Protein AF-A0A1G9WQ23-F1 (afdb_monomer_lite)

Organism: NCBI:txid237069

Sequence (94 aa):
MGEEVILVRQFKNLKRMEEVNTFVNNHELSFLYISRQGCSVCHGLLPQVQTMMEHYPKIKLGHIDGKEYLREARIVQMDEFNHKVSKVYYGVLG

Radius of gyration: 14.48 Å; chains: 1; bounding box: 38×31×43 Å

InterPro domains:
  IPR036249 Thioredoxin-like superfamily [SSF52833] (18-80)

pLDDT: mean 74.9, std 14.37, range [38.09, 91.06]

Secondary structure (DSSP, 8-state):
-------PPPPEEE-SHHHHHHHHHT-SSEEEEEE-TT-HHHHHHHHHHHHHGGG-TTSEEEEEE--S-------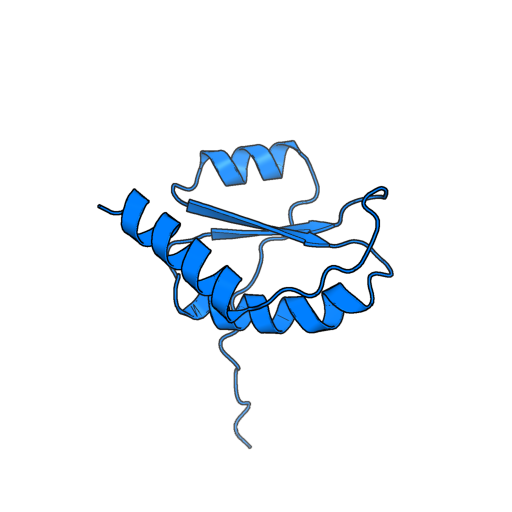--HHHHHHHHHHHHHHH--

Structure (mmCIF, N/CA/C/O backbone):
data_AF-A0A1G9WQ23-F1
#
_entry.id   AF-A0A1G9WQ23-F1
#
loop_
_atom_site.group_PDB
_atom_site.id
_atom_site.type_symbol
_atom_site.label_atom_id
_atom_site.label_alt_id
_atom_site.label_comp_id
_atom_site.label_asym_id
_atom_site.label_entity_id
_atom_site.label_seq_id
_atom_site.pdbx_PDB_ins_code
_atom_site.Cartn_x
_atom_site.Cartn_y
_atom_site.Cartn_z
_atom_site.occupancy
_atom_site.B_iso_or_equiv
_atom_site.auth_seq_id
_atom_site.auth_comp_id
_atom_site.auth_asym_id
_atom_site.auth_atom_id
_atom_site.pdbx_PDB_model_num
ATOM 1 N N . MET A 1 1 ? -18.489 -3.131 -25.645 1.00 38.09 1 MET A N 1
ATOM 2 C CA . MET A 1 1 ? -17.104 -3.484 -25.277 1.00 38.09 1 MET A CA 1
ATOM 3 C C . MET A 1 1 ? -16.925 -2.968 -23.867 1.00 38.09 1 MET A C 1
ATOM 5 O O . MET A 1 1 ? -16.868 -1.761 -23.692 1.00 38.09 1 MET A O 1
ATOM 9 N N . GLY A 1 2 ? -17.085 -3.850 -22.881 1.00 40.72 2 GLY A N 1
ATOM 10 C CA . GLY A 1 2 ? -17.040 -3.469 -21.473 1.00 40.72 2 GLY A CA 1
ATOM 11 C C . GLY A 1 2 ? -15.594 -3.244 -21.072 1.00 40.72 2 GLY A C 1
ATOM 12 O O . GLY A 1 2 ? -14.768 -4.133 -21.258 1.00 40.72 2 GLY A O 1
ATOM 13 N N . GLU A 1 3 ? -15.291 -2.052 -20.581 1.00 43.88 3 GLU A N 1
ATOM 14 C CA . GLU A 1 3 ? -14.036 -1.790 -19.897 1.00 43.88 3 GLU A CA 1
ATOM 15 C C . GLU A 1 3 ? -14.073 -2.590 -18.593 1.00 43.88 3 GLU A C 1
ATOM 17 O O . GLU A 1 3 ? -14.864 -2.307 -17.693 1.00 43.88 3 GLU A O 1
ATOM 22 N N . GLU A 1 4 ? -13.278 -3.655 -18.524 1.00 43.50 4 GLU A N 1
ATOM 23 C CA . GLU A 1 4 ? -13.017 -4.365 -17.280 1.00 43.50 4 GLU A CA 1
ATOM 24 C C . GLU A 1 4 ? -12.235 -3.408 -16.376 1.00 43.50 4 GLU A C 1
ATOM 26 O O . GLU A 1 4 ? -11.016 -3.266 -16.473 1.00 43.50 4 GLU A O 1
ATOM 31 N N . VAL A 1 5 ? -12.958 -2.668 -15.538 1.00 47.09 5 VAL A N 1
ATOM 32 C CA . VAL A 1 5 ? -12.363 -1.869 -14.470 1.00 47.09 5 VAL A CA 1
ATOM 33 C C . VAL A 1 5 ? -11.831 -2.858 -13.437 1.00 47.09 5 VAL A C 1
ATOM 35 O O . VAL A 1 5 ? -12.546 -3.258 -12.521 1.00 47.09 5 VAL A O 1
ATOM 38 N N . ILE A 1 6 ? -10.583 -3.296 -13.605 1.00 56.78 6 ILE A N 1
ATOM 39 C CA . ILE A 1 6 ? -9.877 -4.071 -12.584 1.00 56.78 6 ILE A CA 1
ATOM 40 C C . ILE A 1 6 ? -9.830 -3.187 -11.332 1.00 56.78 6 ILE A C 1
ATOM 42 O O . ILE A 1 6 ? -9.295 -2.076 -11.367 1.00 56.78 6 ILE A O 1
ATOM 46 N N . LEU A 1 7 ? -10.425 -3.659 -10.237 1.00 59.41 7 LEU A N 1
ATOM 47 C CA . LEU A 1 7 ? -10.634 -2.932 -8.982 1.00 59.41 7 LEU A CA 1
ATOM 48 C C . LEU A 1 7 ? -9.326 -2.835 -8.168 1.00 59.41 7 LEU A C 1
ATOM 50 O O . LEU A 1 7 ? -9.272 -3.110 -6.975 1.00 59.41 7 LEU A O 1
ATOM 54 N N . VAL A 1 8 ? -8.231 -2.440 -8.821 1.00 71.25 8 VAL A N 1
ATOM 55 C CA . VAL A 1 8 ? -6.913 -2.345 -8.193 1.00 71.25 8 VAL A CA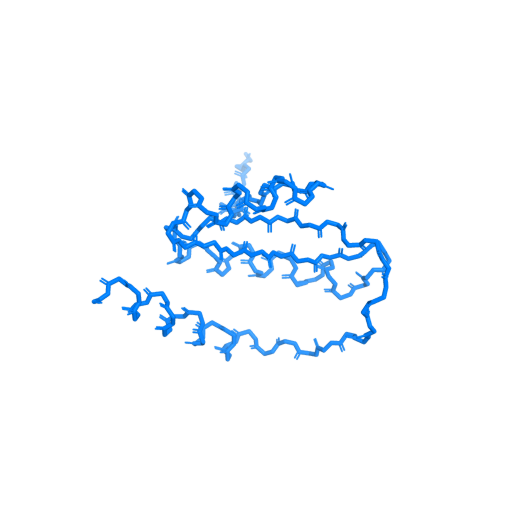 1
ATOM 56 C C . VAL A 1 8 ? -6.905 -1.260 -7.123 1.00 71.25 8 VAL A C 1
ATOM 58 O O . VAL A 1 8 ? -7.306 -0.113 -7.348 1.00 71.25 8 VAL A O 1
ATOM 61 N N . ARG A 1 9 ? -6.402 -1.594 -5.931 1.00 84.31 9 ARG A N 1
ATOM 62 C CA . ARG A 1 9 ? -6.296 -0.599 -4.863 1.00 84.31 9 ARG A CA 1
ATOM 63 C C . ARG A 1 9 ? -5.267 0.470 -5.213 1.00 84.31 9 ARG A C 1
ATOM 65 O O . ARG A 1 9 ? -4.132 0.181 -5.596 1.00 84.31 9 ARG A O 1
ATOM 72 N N . GLN A 1 10 ? -5.667 1.728 -5.050 1.00 85.62 10 GLN A N 1
ATOM 73 C CA . GLN A 1 10 ? -4.802 2.873 -5.305 1.00 85.62 10 GLN A CA 1
ATOM 74 C C . GLN A 1 10 ? -3.940 3.201 -4.086 1.00 85.62 10 GLN A C 1
ATOM 76 O O . GLN A 1 10 ? -4.411 3.214 -2.948 1.00 85.62 10 GLN A O 1
ATOM 81 N N . PHE A 1 11 ? -2.669 3.493 -4.349 1.00 88.19 11 PHE A N 1
ATOM 82 C CA . PHE A 1 11 ? -1.710 3.930 -3.346 1.00 88.19 11 PHE A CA 1
ATOM 83 C C . PHE A 1 11 ? -1.620 5.455 -3.339 1.00 88.19 11 PHE A C 1
ATOM 85 O O . PHE A 1 11 ? -1.451 6.082 -4.386 1.00 88.19 11 PHE A O 1
ATOM 92 N N . LYS A 1 12 ? -1.672 6.062 -2.152 1.00 89.88 12 LYS A N 1
ATOM 93 C CA . LYS A 1 12 ? -1.402 7.493 -2.002 1.00 89.88 12 LYS A CA 1
ATOM 94 C C . LYS A 1 12 ? 0.096 7.734 -2.157 1.00 89.88 12 LYS A C 1
ATOM 96 O O . LYS A 1 12 ? 0.872 7.213 -1.366 1.00 89.88 12 LYS A O 1
ATOM 101 N N . ASN A 1 13 ? 0.506 8.534 -3.135 1.00 88.31 13 ASN A N 1
ATOM 102 C CA . ASN A 1 13 ? 1.910 8.905 -3.290 1.00 88.31 13 ASN A CA 1
ATOM 103 C C . ASN A 1 13 ? 2.327 9.880 -2.171 1.00 88.31 13 ASN A C 1
ATOM 105 O O . ASN A 1 13 ? 1.695 10.920 -1.989 1.00 88.31 13 ASN A O 1
ATOM 109 N N . LEU A 1 14 ? 3.364 9.522 -1.416 1.00 85.38 14 LEU A N 1
ATOM 110 C CA . LEU A 1 14 ? 3.910 10.265 -0.284 1.00 85.38 14 LEU A CA 1
ATOM 111 C C . LEU A 1 14 ? 5.332 10.697 -0.650 1.00 85.38 14 LEU A C 1
ATOM 113 O O . LEU A 1 14 ? 6.193 9.853 -0.910 1.00 85.38 14 LEU A O 1
ATOM 117 N N . LYS A 1 15 ? 5.579 12.010 -0.697 1.00 82.75 15 LYS A N 1
ATOM 118 C CA . LYS A 1 15 ? 6.845 12.569 -1.209 1.00 82.75 15 LYS A CA 1
ATOM 119 C C . LYS A 1 15 ? 7.724 13.152 -0.111 1.00 82.75 15 LYS A C 1
ATOM 121 O O . LYS A 1 15 ? 8.936 13.257 -0.295 1.00 82.75 15 LYS A O 1
ATOM 126 N N . ARG A 1 16 ? 7.127 13.563 1.008 1.00 81.56 16 ARG A N 1
ATOM 127 C CA . ARG A 1 16 ? 7.821 14.174 2.148 1.00 81.56 16 ARG A CA 1
ATOM 128 C C . ARG A 1 16 ? 7.696 13.304 3.390 1.00 81.56 16 ARG A C 1
ATOM 130 O O . ARG A 1 16 ? 6.665 12.676 3.614 1.00 81.56 16 ARG A O 1
ATOM 137 N N . MET A 1 17 ? 8.725 13.330 4.236 1.00 77.50 17 MET A N 1
ATOM 138 C CA . MET A 1 17 ? 8.733 12.578 5.495 1.00 77.50 17 MET A CA 1
ATOM 139 C C . MET A 1 17 ? 7.574 12.979 6.419 1.00 77.50 17 MET A C 1
ATOM 141 O O . MET A 1 17 ? 6.999 12.130 7.091 1.00 77.50 17 MET A O 1
ATOM 145 N N . GLU A 1 18 ? 7.179 14.254 6.405 1.00 84.25 18 GLU A N 1
ATOM 146 C CA . GLU A 1 18 ? 6.011 14.749 7.142 1.00 84.25 18 GLU A CA 1
ATOM 147 C C . GLU A 1 18 ? 4.720 14.055 6.691 1.00 84.25 18 GLU A C 1
ATOM 149 O O . GLU A 1 18 ? 3.953 13.589 7.527 1.00 84.25 18 GLU A O 1
ATOM 154 N N . GLU A 1 19 ? 4.512 13.895 5.380 1.00 81.50 19 GLU A N 1
ATOM 155 C CA . GLU A 1 19 ? 3.335 13.208 4.835 1.00 81.50 19 GLU A CA 1
ATOM 156 C C . GLU A 1 19 ? 3.313 11.729 5.226 1.00 81.50 19 GLU A C 1
ATOM 158 O O . GLU A 1 19 ? 2.248 11.194 5.531 1.00 81.50 19 GLU A O 1
ATOM 163 N N . VAL A 1 20 ? 4.481 11.078 5.245 1.00 82.62 20 VAL A N 1
ATOM 164 C CA . VAL A 1 20 ? 4.629 9.694 5.715 1.00 82.62 20 VAL A CA 1
ATOM 165 C C . VAL A 1 20 ? 4.277 9.596 7.194 1.00 82.62 20 VAL A C 1
ATOM 167 O O . VAL A 1 20 ? 3.489 8.734 7.578 1.00 82.62 20 VAL A O 1
ATOM 170 N N . ASN A 1 21 ? 4.801 10.503 8.017 1.00 82.94 21 ASN A N 1
ATOM 171 C CA . ASN A 1 21 ? 4.537 10.502 9.449 1.00 82.94 21 ASN A CA 1
ATOM 172 C C . ASN A 1 21 ? 3.050 10.752 9.738 1.00 82.94 21 ASN A C 1
ATOM 174 O O . ASN A 1 21 ? 2.430 10.008 10.492 1.00 82.94 21 ASN A O 1
ATOM 178 N N . THR A 1 22 ? 2.431 11.740 9.089 1.00 87.06 22 THR A N 1
ATOM 179 C CA . THR A 1 22 ? 0.985 11.979 9.201 1.00 87.06 22 THR A CA 1
ATOM 180 C C . THR A 1 22 ? 0.179 10.768 8.733 1.00 87.06 22 THR A C 1
ATOM 182 O O . THR A 1 22 ? -0.813 10.411 9.360 1.00 87.06 22 THR A O 1
ATOM 185 N N . PHE A 1 23 ? 0.598 10.110 7.651 1.00 88.44 23 PHE A N 1
ATOM 186 C CA . PHE A 1 23 ? -0.088 8.932 7.133 1.00 88.44 23 PHE A CA 1
ATOM 187 C C . PHE A 1 23 ? -0.055 7.758 8.114 1.00 88.44 23 PHE A C 1
ATOM 189 O O . PHE A 1 23 ? -1.092 7.141 8.331 1.00 88.44 23 PHE A O 1
ATOM 196 N N . VAL A 1 24 ? 1.097 7.472 8.722 1.00 84.75 24 VAL A N 1
ATOM 197 C CA . VAL A 1 24 ? 1.237 6.376 9.691 1.00 84.75 24 VAL A CA 1
ATOM 198 C C . VAL A 1 24 ? 0.486 6.675 10.990 1.00 84.75 24 VAL A C 1
ATOM 200 O O . VAL A 1 24 ? -0.151 5.780 11.529 1.00 84.75 24 VAL A O 1
ATOM 203 N N . ASN A 1 25 ? 0.502 7.923 11.472 1.00 86.50 25 ASN A N 1
ATOM 204 C CA . ASN A 1 25 ? -0.144 8.279 12.742 1.00 86.50 25 ASN A CA 1
ATOM 205 C C . ASN A 1 25 ? -1.672 8.428 12.645 1.00 86.50 25 ASN A C 1
ATOM 207 O O . ASN A 1 25 ? -2.367 8.213 13.633 1.00 86.50 25 ASN A O 1
ATOM 211 N N . ASN A 1 26 ? -2.212 8.788 11.476 1.00 88.75 26 ASN A N 1
ATOM 212 C CA . ASN A 1 26 ? -3.654 9.023 11.314 1.00 88.75 26 ASN A CA 1
ATOM 213 C C . ASN A 1 26 ? -4.446 7.775 10.903 1.00 88.75 26 ASN A C 1
ATOM 215 O O . ASN A 1 26 ? -5.661 7.860 10.716 1.00 88.75 26 ASN A O 1
ATOM 219 N N . HIS A 1 27 ? -3.788 6.631 10.723 1.00 85.69 27 HIS A N 1
ATOM 220 C CA . HIS A 1 27 ? -4.456 5.401 10.320 1.00 85.69 27 HIS A C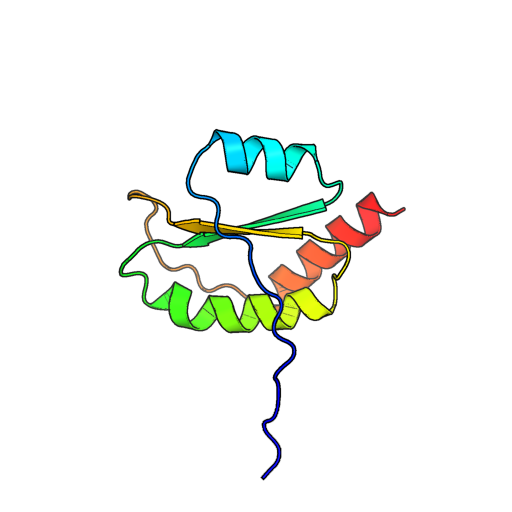A 1
ATOM 221 C C . HIS A 1 27 ? -3.988 4.230 11.174 1.00 85.69 27 HIS A C 1
ATOM 223 O O . HIS A 1 27 ? -2.803 3.918 11.212 1.00 85.69 27 HIS A O 1
ATOM 229 N N . GLU A 1 28 ? -4.955 3.543 11.779 1.00 83.62 28 GLU A N 1
ATOM 230 C CA . GLU A 1 28 ? -4.751 2.386 12.657 1.00 83.62 28 GLU A CA 1
ATOM 231 C C . GLU A 1 28 ? -3.905 1.282 12.001 1.00 83.62 28 GLU A C 1
ATOM 233 O O . GLU A 1 28 ? -3.053 0.676 12.643 1.00 83.62 28 GLU A O 1
ATOM 238 N N . LEU A 1 29 ? -4.086 1.070 10.691 1.00 86.06 29 LEU A N 1
ATOM 239 C CA . LEU A 1 29 ? -3.269 0.165 9.889 1.00 86.06 29 LEU A CA 1
ATOM 240 C C . LEU A 1 29 ? -2.843 0.838 8.582 1.00 86.06 29 LEU A C 1
ATOM 242 O O . LEU A 1 29 ? -3.670 1.206 7.742 1.00 86.06 29 LEU A O 1
ATOM 246 N N . SER A 1 30 ? -1.530 0.942 8.398 1.00 88.44 30 SER A N 1
ATOM 247 C CA . SER A 1 30 ? -0.889 1.557 7.237 1.00 88.44 30 SER A CA 1
ATOM 248 C C . SER A 1 30 ? 0.071 0.577 6.569 1.00 88.44 30 SER A C 1
ATOM 250 O O . SER A 1 30 ? 0.893 -0.046 7.235 1.00 88.44 30 SER A O 1
ATOM 252 N N . PHE A 1 31 ? 0.005 0.471 5.245 1.00 89.31 31 PHE A N 1
ATOM 253 C CA . PHE A 1 31 ? 0.945 -0.282 4.423 1.00 89.31 31 PHE A CA 1
ATOM 254 C C . PHE A 1 31 ? 1.695 0.673 3.500 1.00 89.31 31 PHE A C 1
ATOM 256 O O . PHE A 1 31 ? 1.090 1.365 2.679 1.00 89.31 31 PHE A O 1
ATOM 263 N N . LEU A 1 32 ? 3.018 0.711 3.645 1.00 85.56 32 LEU A N 1
ATOM 264 C CA . LEU A 1 32 ? 3.901 1.557 2.852 1.00 85.56 32 LEU A CA 1
ATOM 265 C C . LEU A 1 32 ? 4.645 0.706 1.822 1.00 85.56 32 LEU A C 1
ATOM 267 O O . LEU A 1 32 ? 5.467 -0.137 2.176 1.00 85.56 32 LEU A O 1
ATOM 271 N N . TYR A 1 33 ? 4.371 0.949 0.544 1.00 87.25 33 TYR A N 1
ATOM 272 C CA . TYR A 1 33 ? 5.141 0.406 -0.565 1.00 87.25 33 TYR A CA 1
ATOM 273 C C . TYR A 1 33 ? 6.240 1.399 -0.938 1.00 87.25 33 TYR A C 1
ATOM 275 O O . TYR A 1 33 ? 5.956 2.545 -1.279 1.00 87.25 33 TYR A O 1
ATOM 283 N N . ILE A 1 34 ? 7.498 0.978 -0.870 1.00 83.50 34 ILE A N 1
ATOM 284 C CA . ILE A 1 34 ? 8.649 1.825 -1.193 1.00 83.50 34 ILE A CA 1
ATOM 285 C C . ILE A 1 34 ? 9.268 1.286 -2.480 1.00 83.50 34 ILE A C 1
ATOM 287 O O . ILE A 1 34 ? 9.703 0.136 -2.520 1.00 83.50 34 ILE A O 1
ATOM 291 N N . SER A 1 35 ? 9.304 2.099 -3.534 1.00 78.94 35 SER A N 1
ATOM 292 C CA . SER A 1 35 ? 9.931 1.741 -4.816 1.00 78.94 35 SER A CA 1
ATOM 293 C C . SER A 1 35 ? 11.027 2.730 -5.190 1.00 78.94 35 SER A C 1
ATOM 295 O O . SER A 1 35 ? 11.010 3.857 -4.714 1.00 78.94 35 SER A O 1
ATOM 297 N N . ARG A 1 36 ? 11.926 2.356 -6.105 1.00 77.19 36 ARG A N 1
ATOM 298 C CA . ARG A 1 36 ? 12.970 3.238 -6.656 1.00 77.19 36 ARG A CA 1
ATOM 299 C C . ARG A 1 36 ? 12.879 3.301 -8.181 1.00 77.19 36 ARG A C 1
ATOM 301 O O . ARG A 1 36 ? 12.550 2.297 -8.819 1.00 77.19 36 ARG A O 1
ATOM 308 N N . GLN A 1 37 ? 13.255 4.435 -8.769 1.00 66.94 37 GLN A N 1
ATOM 309 C CA . GLN A 1 37 ? 13.453 4.551 -10.219 1.00 66.94 37 GLN A CA 1
ATOM 310 C C . GLN A 1 37 ? 14.486 3.532 -10.739 1.00 66.94 37 GLN A C 1
ATOM 312 O O . GLN A 1 37 ? 15.541 3.334 -10.140 1.00 66.94 37 GLN A O 1
ATOM 317 N N . GLY A 1 38 ? 14.164 2.848 -11.841 1.00 64.38 38 GLY A N 1
ATOM 318 C CA . GLY A 1 38 ? 15.014 1.797 -12.424 1.00 64.38 38 GLY A CA 1
ATOM 319 C C . GLY A 1 38 ? 14.915 0.419 -11.751 1.00 64.38 38 GLY A C 1
ATOM 320 O O . GLY A 1 38 ? 15.646 -0.495 -12.124 1.00 64.38 38 GLY A O 1
ATOM 321 N N . CYS A 1 39 ? 14.011 0.225 -10.785 1.00 64.19 39 CYS A N 1
ATOM 322 C CA . CYS A 1 39 ? 13.755 -1.087 -10.189 1.00 64.19 39 CYS A CA 1
ATOM 323 C C . CYS A 1 39 ? 12.901 -1.959 -11.130 1.00 64.19 39 CYS A C 1
ATOM 325 O O . CYS A 1 39 ? 11.673 -1.852 -11.152 1.00 64.19 39 CYS A O 1
ATOM 327 N N . SER A 1 40 ? 13.531 -2.848 -11.899 1.00 62.69 40 SER A N 1
ATOM 328 C CA . SER A 1 40 ? 12.836 -3.773 -12.813 1.00 62.69 40 SER A CA 1
ATOM 329 C C . SER A 1 40 ? 11.830 -4.685 -12.096 1.00 62.69 40 SER A C 1
ATOM 331 O O . SER A 1 40 ? 10.742 -4.927 -12.607 1.00 62.69 40 SER A O 1
ATOM 333 N N . VAL A 1 41 ? 12.136 -5.117 -10.871 1.00 62.03 41 VAL A N 1
ATOM 334 C CA . VAL A 1 41 ? 11.268 -6.014 -10.083 1.00 62.03 41 VAL A CA 1
ATOM 335 C C . VAL A 1 41 ? 10.051 -5.304 -9.490 1.00 62.03 41 VAL A C 1
ATOM 337 O O . VAL A 1 41 ? 8.982 -5.900 -9.363 1.00 62.03 41 VAL A O 1
ATOM 340 N N . CYS A 1 42 ? 10.165 -4.009 -9.197 1.00 64.19 42 CYS A N 1
ATOM 341 C CA . CYS A 1 42 ? 9.066 -3.226 -8.641 1.00 64.19 42 CYS A CA 1
ATOM 342 C C . CYS A 1 42 ? 7.893 -3.102 -9.633 1.00 64.19 42 CYS A C 1
ATOM 344 O O . CYS A 1 42 ? 6.738 -3.125 -9.215 1.00 64.19 42 CYS A O 1
ATOM 346 N N . HIS A 1 43 ? 8.178 -3.062 -10.942 1.00 66.56 43 HIS A N 1
ATOM 347 C CA . HIS A 1 43 ? 7.159 -3.007 -11.999 1.00 66.56 43 HIS A CA 1
ATOM 348 C C . HIS A 1 43 ? 6.255 -4.250 -12.017 1.00 66.56 43 HIS A C 1
ATOM 350 O O . HIS A 1 43 ? 5.061 -4.127 -12.272 1.00 66.56 43 HIS A O 1
ATOM 356 N N . GLY A 1 44 ? 6.803 -5.435 -11.722 1.00 72.19 44 GLY A N 1
ATOM 357 C CA . GLY A 1 44 ? 6.034 -6.685 -11.678 1.00 72.19 44 GLY A CA 1
ATOM 358 C C . GLY A 1 44 ? 5.366 -6.959 -10.329 1.00 72.19 44 GLY A C 1
ATOM 359 O O . GLY A 1 44 ? 4.349 -7.649 -10.273 1.00 72.19 44 GLY A O 1
ATOM 360 N N . LEU A 1 45 ? 5.921 -6.426 -9.238 1.00 78.94 45 LEU A N 1
ATOM 361 C CA . LEU A 1 45 ? 5.425 -6.681 -7.884 1.00 78.94 45 LEU A CA 1
ATOM 362 C C . LEU A 1 45 ? 4.277 -5.746 -7.485 1.00 78.94 45 LEU A C 1
ATOM 364 O O . LEU A 1 45 ? 3.337 -6.186 -6.828 1.00 78.94 45 LEU A O 1
ATOM 368 N N . LEU A 1 46 ? 4.334 -4.471 -7.882 1.00 82.25 46 LEU A N 1
ATOM 369 C CA . LEU A 1 46 ? 3.297 -3.489 -7.560 1.00 82.25 46 LEU A CA 1
ATOM 370 C C . LEU A 1 46 ? 1.873 -3.953 -7.936 1.00 82.25 46 LEU A C 1
ATOM 372 O O . LEU A 1 46 ? 1.025 -3.930 -7.042 1.00 82.25 46 LEU A O 1
ATOM 376 N N . PRO A 1 47 ? 1.588 -4.441 -9.164 1.00 83.75 47 PRO A N 1
ATOM 377 C CA . PRO A 1 47 ? 0.238 -4.894 -9.509 1.00 83.75 47 PRO A CA 1
ATOM 378 C C . PRO A 1 47 ? -0.224 -6.078 -8.644 1.00 83.75 47 PRO A C 1
ATOM 380 O O . PRO A 1 47 ? -1.366 -6.102 -8.198 1.00 83.75 47 PRO A O 1
ATOM 383 N N . GLN A 1 48 ? 0.670 -7.015 -8.311 1.00 84.56 48 GLN A N 1
ATOM 384 C CA . GLN A 1 48 ? 0.340 -8.156 -7.445 1.00 84.56 48 GLN A CA 1
ATOM 385 C C . GLN A 1 48 ? -0.008 -7.714 -6.019 1.00 84.56 48 GLN A C 1
ATOM 387 O O . GLN A 1 48 ? -0.944 -8.231 -5.409 1.00 84.56 48 GLN A O 1
ATOM 392 N N . VAL A 1 49 ? 0.720 -6.729 -5.486 1.0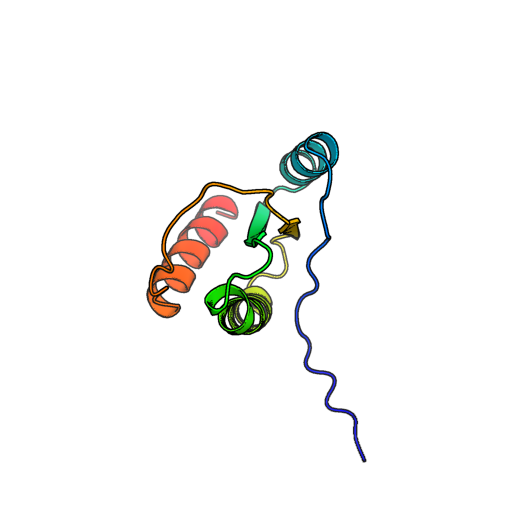0 86.62 49 VAL A N 1
ATOM 393 C CA . VAL A 1 49 ? 0.427 -6.148 -4.171 1.00 86.62 49 VAL A CA 1
ATOM 394 C C . VAL A 1 49 ? -0.897 -5.381 -4.201 1.00 86.62 49 VAL A C 1
ATOM 396 O O . VAL A 1 49 ? -1.672 -5.493 -3.252 1.00 86.62 49 VAL A O 1
ATOM 399 N N . GLN A 1 50 ? -1.193 -4.642 -5.275 1.00 85.00 50 GLN A N 1
ATOM 400 C CA . GLN A 1 50 ? -2.468 -3.931 -5.427 1.00 85.00 50 GLN A CA 1
ATOM 401 C C . GLN A 1 50 ? -3.665 -4.882 -5.378 1.00 85.00 50 GLN A C 1
ATOM 403 O O . GLN A 1 50 ? -4.617 -4.594 -4.650 1.00 85.00 50 GLN A O 1
ATOM 408 N N . THR A 1 51 ? -3.583 -6.014 -6.082 1.00 87.19 51 THR A N 1
ATOM 409 C CA . THR A 1 51 ? -4.619 -7.056 -6.066 1.00 87.19 51 THR A CA 1
ATOM 410 C C . THR A 1 51 ? -4.719 -7.735 -4.703 1.00 87.19 51 THR A C 1
ATOM 412 O O . THR A 1 51 ? -5.798 -7.869 -4.137 1.00 87.19 51 THR A O 1
ATOM 415 N N . MET A 1 52 ? -3.590 -8.111 -4.093 1.00 86.38 52 MET A N 1
ATOM 416 C CA . MET A 1 52 ? -3.606 -8.759 -2.775 1.00 86.38 52 MET A CA 1
ATOM 417 C C . MET A 1 52 ? -4.266 -7.876 -1.708 1.00 86.38 52 MET A C 1
ATOM 419 O O . MET A 1 52 ? -5.002 -8.368 -0.850 1.00 86.38 52 MET A O 1
ATOM 423 N N . MET A 1 53 ? -4.022 -6.566 -1.774 1.00 88.69 53 MET A N 1
ATOM 424 C CA . MET A 1 53 ? -4.545 -5.599 -0.816 1.00 88.69 53 MET A CA 1
ATOM 425 C C . MET A 1 53 ? -6.071 -5.430 -0.889 1.00 88.69 53 MET A C 1
ATOM 427 O O . MET A 1 53 ? -6.627 -4.868 0.059 1.00 88.69 53 MET A O 1
ATOM 431 N N . GLU A 1 54 ? -6.756 -5.899 -1.942 1.00 85.62 54 GLU A N 1
ATOM 432 C CA . GLU A 1 54 ? -8.231 -5.923 -2.042 1.00 85.62 54 GLU A CA 1
ATOM 433 C C . GLU A 1 54 ? -8.875 -6.666 -0.867 1.00 85.62 54 GLU A C 1
ATOM 435 O O . GLU A 1 54 ? -9.880 -6.212 -0.320 1.00 85.62 54 GLU A O 1
ATOM 440 N N . HIS A 1 55 ? -8.230 -7.730 -0.386 1.00 86.94 55 HIS A N 1
ATOM 441 C CA . HIS A 1 55 ? -8.693 -8.507 0.767 1.00 86.94 55 HIS A CA 1
ATOM 442 C C . HIS A 1 55 ? -8.545 -7.774 2.111 1.00 86.94 55 HIS A C 1
ATOM 444 O O . HIS A 1 55 ? -9.094 -8.214 3.120 1.00 86.94 55 HIS A O 1
ATOM 450 N N . TYR A 1 56 ? -7.827 -6.645 2.144 1.00 87.81 56 TYR A N 1
ATOM 451 C CA . TYR A 1 56 ? -7.491 -5.909 3.366 1.00 87.81 56 TYR A CA 1
ATOM 452 C C . TYR A 1 56 ? -7.947 -4.436 3.318 1.00 87.81 56 TYR A C 1
ATOM 454 O O . TYR A 1 56 ? -7.129 -3.520 3.474 1.00 87.81 56 TYR A O 1
ATOM 462 N N . PRO A 1 57 ? -9.249 -4.150 3.118 1.00 85.69 57 PRO A N 1
ATOM 463 C CA . PRO A 1 57 ? -9.752 -2.805 2.814 1.00 85.69 57 PRO A CA 1
ATOM 464 C C . PRO A 1 57 ? -9.514 -1.768 3.923 1.00 85.69 57 PRO A C 1
ATOM 466 O O . PRO A 1 57 ? -9.438 -0.572 3.629 1.00 85.69 57 PRO A O 1
ATOM 469 N N . LYS A 1 58 ? -9.360 -2.192 5.187 1.00 86.06 58 LYS A N 1
ATOM 470 C CA . LYS A 1 58 ? -9.086 -1.272 6.306 1.00 86.06 58 LYS A CA 1
ATOM 471 C C . LYS A 1 58 ? -7.638 -0.769 6.330 1.00 86.06 58 LYS A C 1
ATOM 473 O O . LYS A 1 58 ? -7.393 0.303 6.872 1.00 86.06 58 LYS A O 1
ATOM 478 N N . ILE A 1 59 ? -6.699 -1.486 5.705 1.00 88.75 59 ILE A N 1
ATOM 479 C CA . ILE A 1 59 ? -5.301 -1.048 5.599 1.00 88.75 59 ILE A CA 1
ATOM 480 C C . ILE A 1 59 ? -5.218 0.111 4.608 1.00 88.75 59 ILE A C 1
ATOM 482 O O . ILE A 1 59 ? -5.668 -0.021 3.468 1.00 88.75 59 ILE A O 1
ATOM 486 N N . LYS A 1 60 ? -4.630 1.242 4.996 1.00 91.06 60 LYS A N 1
ATOM 487 C CA . LYS A 1 60 ? -4.374 2.353 4.071 1.00 91.06 60 LYS A CA 1
ATOM 488 C C . LYS A 1 60 ? -3.058 2.155 3.336 1.00 91.06 60 LYS A C 1
ATOM 490 O O . LYS A 1 60 ? -2.060 1.787 3.940 1.00 91.06 60 LYS A O 1
ATOM 495 N N . LEU A 1 61 ? -3.056 2.430 2.034 1.00 91.00 61 LEU A N 1
ATOM 496 C CA . LEU A 1 61 ? -1.922 2.162 1.152 1.00 91.00 61 LEU A CA 1
ATOM 497 C C . LEU A 1 61 ? -1.186 3.460 0.795 1.00 91.00 61 LEU A C 1
ATOM 499 O O . LEU A 1 61 ? -1.775 4.365 0.199 1.00 91.00 61 LEU A O 1
ATOM 503 N N . GLY A 1 62 ? 0.089 3.551 1.162 1.00 88.94 62 GLY A N 1
ATOM 504 C CA . GLY A 1 62 ? 0.978 4.666 0.838 1.00 88.94 62 GLY A CA 1
ATOM 505 C C . GLY A 1 62 ? 2.126 4.204 -0.051 1.00 88.94 62 GLY A C 1
ATOM 506 O O . GLY A 1 62 ? 2.682 3.133 0.166 1.00 88.94 62 GLY A O 1
ATOM 507 N N . HIS A 1 63 ? 2.475 4.982 -1.068 1.00 89.69 63 HIS A N 1
ATOM 508 C CA . HIS A 1 63 ? 3.585 4.710 -1.976 1.00 89.69 63 HIS A CA 1
ATOM 509 C C . HIS A 1 63 ? 4.652 5.788 -1.840 1.00 89.69 63 HIS A C 1
ATOM 511 O O . HIS A 1 63 ? 4.336 6.971 -1.912 1.00 89.69 63 HIS A O 1
ATOM 517 N N . ILE A 1 64 ? 5.903 5.382 -1.657 1.00 85.25 64 ILE A N 1
ATOM 518 C CA . ILE A 1 64 ? 7.048 6.280 -1.514 1.00 85.25 64 ILE A CA 1
ATOM 519 C C . ILE A 1 64 ? 8.035 5.970 -2.642 1.00 85.25 64 ILE A C 1
ATOM 521 O O . ILE 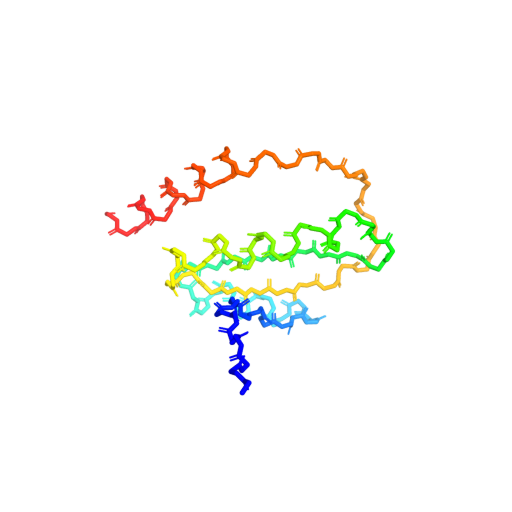A 1 64 ? 8.463 4.825 -2.801 1.00 85.25 64 ILE A O 1
ATOM 525 N N . ASP A 1 65 ? 8.413 6.994 -3.409 1.00 79.50 65 ASP A N 1
ATOM 526 C CA . ASP A 1 65 ? 9.552 6.911 -4.328 1.00 79.50 65 ASP A CA 1
ATOM 527 C C . ASP A 1 65 ? 10.833 7.200 -3.531 1.00 79.50 65 ASP A C 1
ATOM 529 O O . ASP A 1 65 ? 11.114 8.336 -3.140 1.00 79.50 65 ASP A O 1
ATOM 533 N N . GLY A 1 66 ? 11.566 6.141 -3.201 1.00 68.31 66 GLY A N 1
ATOM 534 C CA . GLY A 1 66 ? 12.815 6.219 -2.463 1.00 68.31 66 GLY A CA 1
ATOM 535 C C . GLY A 1 66 ? 13.953 6.704 -3.358 1.00 68.31 66 GLY A C 1
ATOM 536 O O . GLY A 1 66 ? 14.371 6.007 -4.286 1.00 68.31 66 GLY A O 1
ATOM 537 N N . LYS A 1 67 ? 14.532 7.864 -3.029 1.00 62.66 67 LYS A N 1
ATOM 538 C CA . LYS A 1 67 ? 15.826 8.286 -3.580 1.00 62.66 67 LYS A CA 1
ATOM 539 C C . LYS A 1 67 ? 16.959 7.490 -2.921 1.00 62.66 67 LYS A C 1
ATOM 541 O O . LYS A 1 67 ? 17.377 7.829 -1.828 1.00 62.66 67 LYS A O 1
ATOM 546 N N . GLU A 1 68 ? 17.416 6.472 -3.653 1.00 55.38 68 GLU A N 1
ATOM 547 C CA . GLU A 1 68 ? 18.737 5.814 -3.630 1.00 55.38 68 GLU A CA 1
ATOM 548 C C . GLU A 1 68 ? 19.250 5.194 -2.302 1.00 55.38 68 GLU A C 1
ATOM 550 O O . GLU A 1 68 ? 19.216 5.806 -1.248 1.00 55.38 68 GLU A O 1
ATOM 555 N N . TYR A 1 69 ? 19.804 3.972 -2.411 1.00 49.75 69 TYR A N 1
ATOM 556 C CA . TYR A 1 69 ? 20.429 3.115 -1.375 1.00 49.75 69 TYR A CA 1
ATOM 557 C C . TYR A 1 69 ? 19.571 2.071 -0.638 1.00 49.75 69 TYR A C 1
ATOM 559 O O . TYR A 1 69 ? 19.653 1.948 0.576 1.00 49.75 69 TYR A O 1
ATOM 567 N N . LEU A 1 70 ? 18.891 1.179 -1.366 1.00 43.72 70 LEU A N 1
ATOM 568 C CA . LEU A 1 70 ? 18.747 -0.220 -0.926 1.00 43.72 70 LEU A CA 1
ATOM 569 C C . LEU A 1 70 ? 19.006 -1.148 -2.124 1.00 43.72 70 LEU A C 1
ATOM 571 O O . LEU A 1 70 ? 18.461 -0.938 -3.209 1.00 43.72 70 LEU A O 1
ATOM 575 N N . ARG A 1 71 ? 19.932 -2.101 -1.956 1.00 51.22 71 ARG A N 1
ATOM 576 C CA . ARG A 1 71 ? 20.352 -3.068 -2.982 1.00 51.22 71 ARG A CA 1
ATOM 577 C C . ARG A 1 71 ? 19.460 -4.322 -2.975 1.00 51.22 71 ARG A C 1
ATOM 579 O O . ARG A 1 71 ? 18.884 -4.669 -1.952 1.00 51.22 71 ARG A O 1
ATOM 586 N N . GLU A 1 72 ? 19.479 -4.983 -4.134 1.00 46.22 72 GLU A N 1
ATOM 587 C CA . GLU A 1 72 ? 19.019 -6.337 -4.493 1.00 46.22 72 GLU A CA 1
ATOM 588 C C . GLU A 1 72 ? 17.510 -6.618 -4.516 1.00 46.22 72 GLU A C 1
ATOM 590 O O . GLU A 1 72 ? 16.776 -6.476 -3.540 1.00 46.22 72 GLU A O 1
ATOM 595 N N . ALA A 1 73 ? 17.062 -7.090 -5.683 1.00 42.81 73 ALA A N 1
ATOM 596 C CA . ALA A 1 73 ? 15.751 -7.678 -5.863 1.00 42.81 73 ALA A CA 1
ATOM 597 C C . ALA A 1 73 ? 15.678 -9.000 -5.096 1.00 42.81 73 ALA A C 1
ATOM 599 O O . ALA A 1 73 ? 16.319 -9.985 -5.457 1.00 42.81 73 ALA A O 1
ATOM 600 N N . ARG A 1 74 ? 14.880 -9.019 -4.034 1.00 50.16 74 ARG A N 1
ATOM 601 C CA . ARG A 1 74 ? 14.547 -10.245 -3.311 1.00 50.16 74 ARG A CA 1
ATOM 602 C C . ARG A 1 74 ? 13.319 -10.859 -3.971 1.00 50.16 74 ARG A C 1
ATOM 604 O O . ARG A 1 74 ? 12.344 -10.153 -4.219 1.00 50.16 74 ARG A O 1
ATOM 611 N N . ILE A 1 75 ? 13.357 -12.160 -4.252 1.00 50.44 75 ILE A N 1
ATOM 612 C CA . ILE A 1 75 ? 12.156 -12.904 -4.644 1.00 50.44 75 ILE A CA 1
ATOM 613 C C . ILE A 1 75 ? 11.186 -12.825 -3.463 1.00 50.44 75 ILE A C 1
ATOM 615 O O . ILE A 1 75 ? 11.512 -13.263 -2.359 1.00 50.44 75 ILE A O 1
ATOM 619 N N . VAL A 1 76 ? 10.021 -12.217 -3.679 1.00 61.16 76 VAL A N 1
ATOM 620 C CA . VAL A 1 76 ? 8.972 -12.121 -2.662 1.00 61.16 76 VAL A CA 1
ATOM 621 C C . VAL A 1 76 ? 8.011 -13.278 -2.888 1.00 61.16 76 VAL A C 1
ATOM 623 O O . VAL A 1 76 ? 7.274 -13.292 -3.870 1.00 61.16 76 VAL A O 1
ATOM 626 N N . 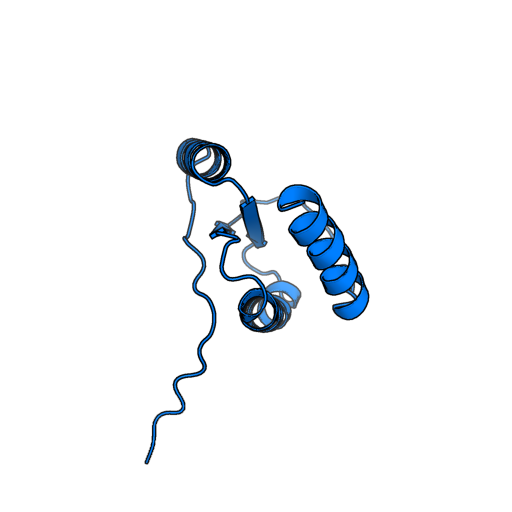GLN A 1 77 ? 8.030 -14.266 -1.993 1.00 69.75 77 GLN A N 1
ATOM 627 C CA . GLN A 1 77 ? 7.025 -15.323 -1.997 1.00 69.75 77 GLN A CA 1
ATOM 628 C C . GLN A 1 77 ? 5.697 -14.734 -1.507 1.00 69.75 77 GLN A C 1
ATOM 630 O O . GLN A 1 77 ? 5.513 -14.492 -0.312 1.00 69.75 77 GLN A O 1
ATOM 635 N N . MET A 1 78 ? 4.788 -14.468 -2.446 1.00 75.75 78 MET A N 1
ATOM 636 C CA . MET A 1 78 ? 3.535 -13.756 -2.172 1.00 75.75 78 MET A CA 1
ATOM 637 C C . MET A 1 78 ? 2.634 -14.493 -1.179 1.00 75.75 78 MET A C 1
ATOM 639 O O . MET A 1 78 ? 2.009 -13.840 -0.349 1.00 75.75 78 MET A O 1
ATOM 643 N N . ASP A 1 79 ? 2.629 -15.827 -1.182 1.00 76.75 79 ASP A N 1
ATOM 644 C CA . ASP A 1 79 ? 1.871 -16.622 -0.209 1.00 76.75 79 ASP A CA 1
ATOM 645 C C . ASP A 1 79 ? 2.356 -16.402 1.230 1.00 76.75 79 ASP A C 1
ATOM 647 O O . ASP A 1 79 ? 1.557 -16.183 2.142 1.00 76.75 79 ASP A O 1
ATOM 651 N N . GLU A 1 80 ? 3.676 -16.394 1.444 1.00 71.88 80 GLU A N 1
ATOM 652 C CA . GLU A 1 80 ? 4.262 -16.156 2.766 1.00 71.88 80 GLU A CA 1
ATOM 653 C C . GLU A 1 80 ? 4.030 -14.709 3.221 1.00 71.88 80 GLU A C 1
ATOM 655 O O . GLU A 1 80 ? 3.705 -14.449 4.385 1.00 71.88 80 GLU A O 1
ATOM 660 N N . PHE A 1 81 ? 4.166 -13.760 2.294 1.00 77.81 81 PHE A N 1
ATOM 661 C CA . PHE A 1 81 ? 3.879 -12.355 2.549 1.00 77.81 81 PHE A CA 1
ATOM 662 C C . PHE A 1 81 ? 2.412 -12.149 2.949 1.00 77.81 81 PHE A C 1
ATOM 664 O O . PHE A 1 81 ? 2.143 -11.523 3.976 1.00 77.81 81 PHE A O 1
ATOM 671 N N . ASN A 1 82 ? 1.474 -12.745 2.212 1.00 77.75 82 ASN A N 1
ATOM 672 C CA . ASN A 1 82 ? 0.049 -12.692 2.522 1.00 77.75 82 ASN A CA 1
ATOM 673 C C . ASN A 1 82 ? -0.260 -13.311 3.893 1.00 77.75 82 ASN A C 1
ATOM 675 O O . ASN A 1 82 ? -0.979 -12.717 4.696 1.00 77.75 82 ASN A O 1
ATOM 679 N N . HIS A 1 83 ? 0.337 -14.464 4.206 1.00 80.31 83 HIS A N 1
ATOM 680 C CA . HIS A 1 83 ? 0.183 -15.115 5.511 1.00 80.31 83 HIS A CA 1
ATOM 681 C C . HIS A 1 83 ? 0.642 -14.220 6.667 1.00 80.31 83 HIS A C 1
ATOM 683 O O . HIS A 1 83 ? -0.029 -14.122 7.697 1.00 80.31 83 HIS A O 1
ATOM 689 N N . LYS A 1 84 ? 1.771 -13.524 6.495 1.00 78.75 84 LYS A N 1
ATOM 690 C CA . LYS A 1 84 ? 2.288 -12.565 7.482 1.00 78.75 84 LYS A CA 1
ATOM 691 C C . LYS A 1 84 ? 1.360 -11.359 7.644 1.00 78.75 84 LYS A C 1
ATOM 693 O O . LYS A 1 84 ? 1.058 -10.994 8.778 1.00 78.75 84 LYS A O 1
ATOM 698 N N . VAL A 1 85 ? 0.879 -10.777 6.542 1.00 79.94 85 VAL A N 1
ATOM 699 C CA . VAL A 1 85 ? -0.067 -9.645 6.575 1.00 79.94 85 VAL A CA 1
ATOM 700 C C . VAL A 1 85 ? -1.366 -10.042 7.276 1.00 79.94 85 VAL A C 1
ATOM 702 O O . VAL A 1 85 ? -1.818 -9.314 8.156 1.00 79.94 85 VAL A O 1
ATOM 705 N N . SER A 1 86 ? -1.917 -11.216 6.959 1.00 77.62 86 SER A N 1
ATOM 706 C CA . SER A 1 86 ? -3.131 -11.746 7.589 1.00 77.62 86 SER A CA 1
ATOM 707 C C . SER A 1 86 ? -2.996 -11.840 9.112 1.00 77.62 86 SER A C 1
ATOM 709 O O . SER A 1 86 ? -3.840 -11.323 9.843 1.00 77.62 86 SER A O 1
ATOM 711 N N . LYS A 1 87 ? -1.889 -12.409 9.610 1.00 78.12 87 LYS A N 1
ATOM 712 C CA . LYS A 1 87 ? -1.635 -12.512 11.057 1.00 78.12 87 LYS A CA 1
ATOM 713 C C . LYS A 1 87 ? -1.578 -11.155 11.754 1.00 78.12 87 LYS A C 1
ATOM 715 O O . LYS A 1 87 ? -2.136 -11.017 12.837 1.00 78.12 87 LYS A O 1
ATOM 720 N N . VAL A 1 88 ? -0.919 -10.166 11.148 1.00 79.62 88 VAL A N 1
ATOM 721 C CA . VAL A 1 88 ? -0.850 -8.805 11.707 1.00 79.62 88 VAL A CA 1
ATOM 722 C C . VAL A 1 88 ? -2.230 -8.150 11.683 1.00 79.62 88 VAL A C 1
ATOM 724 O O . VAL A 1 88 ? -2.659 -7.586 12.682 1.00 79.62 88 VAL A O 1
ATOM 727 N N . TYR A 1 89 ? -2.953 -8.263 10.571 1.00 80.25 89 TYR A N 1
ATOM 728 C CA . TYR A 1 89 ? -4.257 -7.631 10.395 1.00 80.25 89 TYR A CA 1
ATOM 729 C C . TYR A 1 89 ? -5.306 -8.156 11.384 1.00 80.25 89 TYR A C 1
ATOM 731 O O . TYR A 1 89 ? -5.956 -7.371 12.069 1.00 80.25 89 TYR A O 1
ATOM 739 N N . TYR A 1 90 ? -5.448 -9.479 11.497 1.00 77.69 90 TYR A N 1
ATOM 740 C CA . TYR A 1 90 ? -6.401 -10.084 12.431 1.00 77.69 90 TYR A CA 1
ATOM 741 C C . TYR A 1 90 ? -5.926 -10.039 13.886 1.00 77.69 90 TYR A C 1
ATOM 743 O O . TYR A 1 90 ? -6.762 -10.031 14.779 1.00 77.69 90 TYR A O 1
ATOM 751 N N . GLY A 1 91 ? -4.614 -9.973 14.133 1.00 74.25 91 GLY A N 1
ATOM 752 C CA . GLY A 1 91 ? -4.065 -9.806 15.479 1.00 74.25 91 GLY A CA 1
ATOM 753 C C . GLY A 1 91 ? -4.211 -8.391 16.051 1.00 74.25 91 GLY A C 1
ATOM 754 O O . GLY A 1 91 ? -4.199 -8.246 17.264 1.00 74.25 91 GLY A O 1
ATOM 755 N N . VAL A 1 92 ? -4.341 -7.358 15.207 1.00 72.81 92 VAL A N 1
ATOM 756 C CA . VAL A 1 92 ? -4.578 -5.962 15.641 1.00 72.81 92 VAL A CA 1
ATOM 757 C C . VAL A 1 92 ? -6.071 -5.646 15.780 1.00 72.81 92 VAL A C 1
ATOM 759 O O . VAL A 1 92 ? -6.448 -4.801 16.582 1.00 72.81 92 VAL A O 1
ATOM 762 N N . LEU A 1 93 ? -6.929 -6.321 15.009 1.00 70.50 93 LEU A N 1
ATOM 763 C CA . LEU A 1 93 ? -8.389 -6.169 15.087 1.00 70.50 93 LEU A CA 1
ATOM 764 C C . LEU A 1 93 ? -9.052 -7.083 16.136 1.00 70.50 93 LEU A C 1
ATOM 766 O O . LEU A 1 93 ? -10.283 -7.091 16.216 1.00 70.50 93 LEU A O 1
ATOM 770 N N . GLY A 1 94 ? -8.259 -7.874 16.864 1.00 50.12 94 GLY A N 1
ATOM 771 C CA . GLY A 1 94 ? -8.692 -8.815 17.899 1.00 50.12 94 GLY A CA 1
ATOM 772 C C . GLY A 1 94 ? -8.384 -8.321 19.302 1.00 50.12 94 GLY A C 1
ATOM 773 O O . GLY A 1 94 ? -7.293 -7.744 19.490 1.00 50.12 94 GLY A O 1
#

Foldseek 3Di:
DDDPPPVFADAAEDEDPVSVVCQVVVALAEDEAEAEPPPPVCVVVRRVVRVLCVVVVSYHHHYYHDDDDDDDDDPDPVVVVSVVVVCVRVVSVD